Protein AF-A0A7W0FX97-F1 (afdb_monomer)

Foldseek 3Di:
DDDDPVVVVVVVVVVVVVVVVVVVVVVVVVVVVVCPPPVNVVVVVVVVVVVVVVVVVLVVLLVLVVVLCVVPVDPVLCVQLVHDPVRVCVCNVCVPPDDPVSVVSSVSSSVSSVVVVVVVCVVPVCPDPVVVVVVVVVVVVVVVVPPVPPPDPPD

pLDDT: mean 75.93, std 11.59, range [45.91, 92.31]

Secondary structure (DSSP, 8-state):
-----HHHHHHHHHHHHHHHHHHHHHHHHHHHHHHTSHHHHHHHHHHHHHHHHHHHHHHHHHHHHHHHHHH--SHHHHHHHT--HHHHHHHHH-TTS--HHHHHHHHHHHHHHHHHHHHHHHH-GGGSHHHHHHHHHHHHHHHTT-TTSTTS---

Mean predicted aligned error: 16.78 Å

Sequence (155 aa):
MGKTNFTKVEDLLKNNLTKIEMTRLGKLADIAQKVGKPEMRKLIEQASIAGAKAELDRTLLMRAIIRAVKEFKTPEF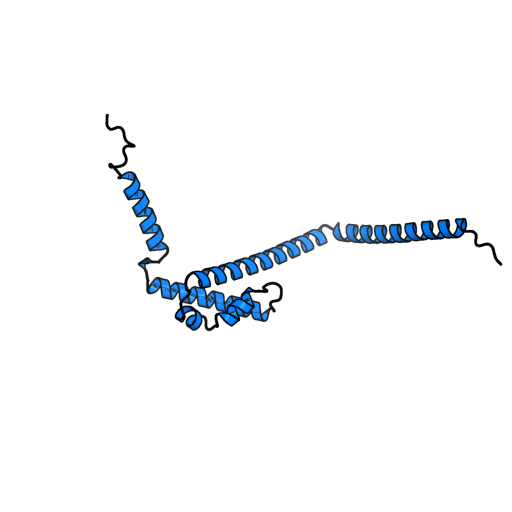YQAIGISLEELEVLLKAPKELSQESWQRLQIIREKIKAYRQSYQEAHPETSEIALIEKQRHKHINKRFNVNEKWLPLG

Solvent-accessible surface area (backbone atoms only — not comparable to full-atom values): 8954 Å² total; per-residue (Å²): 133,84,82,77,62,60,69,62,54,51,53,51,50,52,55,48,52,53,50,54,50,50,54,50,52,49,53,51,49,54,50,50,58,60,56,64,38,72,69,53,41,52,53,53,50,52,50,48,51,52,51,51,48,54,51,48,52,51,52,51,52,52,51,51,51,56,50,49,54,70,71,49,79,47,74,66,50,37,60,71,53,69,50,54,71,68,58,50,49,60,60,66,72,48,70,89,76,57,51,75,66,56,51,52,50,51,52,53,42,50,53,39,49,51,53,51,50,50,56,49,32,70,75,36,52,80,74,24,70,64,44,50,49,50,52,50,54,50,50,58,57,53,62,79,64,49,85,82,54,88,79,68,83,90,121

Nearest PDB structures (foldseek):
  8glv-assembly1_Eb  TM=2.283E-01  e=7.215E+00  Chlamydomonas reinhardtii

Radius of gyration: 32.29 Å; Cα contacts (8 Å, |Δi|>4): 35; chains: 1; bounding box: 86×61×69 Å

Structure (mmCIF, N/CA/C/O backbone):
data_AF-A0A7W0FX97-F1
#
_entry.id   AF-A0A7W0FX97-F1
#
loop_
_atom_site.group_PDB
_atom_site.id
_atom_site.type_symbol
_atom_site.label_atom_id
_atom_site.label_alt_id
_atom_site.label_comp_id
_atom_site.label_asym_id
_atom_site.label_entity_id
_atom_site.label_seq_id
_atom_site.pdbx_PDB_ins_code
_atom_site.Cartn_x
_atom_site.Cartn_y
_atom_site.Cartn_z
_atom_site.occupancy
_atom_site.B_iso_or_equiv
_atom_site.auth_seq_id
_atom_site.auth_comp_id
_atom_site.auth_asym_id
_atom_site.auth_atom_id
_atom_site.pdbx_PDB_model_num
ATOM 1 N N . MET A 1 1 ? -62.004 5.179 39.405 1.00 45.91 1 MET A N 1
ATOM 2 C CA . MET A 1 1 ? -60.986 5.683 38.456 1.00 45.91 1 MET A CA 1
ATOM 3 C C . MET A 1 1 ? -59.953 6.483 39.234 1.00 45.91 1 MET A C 1
ATOM 5 O O . MET A 1 1 ? -60.292 7.532 39.769 1.00 45.91 1 MET A O 1
ATOM 9 N N . GLY A 1 2 ? -58.745 5.943 39.413 1.00 58.75 2 GLY A N 1
ATOM 10 C CA . GLY A 1 2 ? -57.692 6.601 40.190 1.00 58.75 2 GLY A CA 1
ATOM 11 C C . GLY A 1 2 ? -57.124 7.787 39.418 1.00 58.75 2 GLY A C 1
ATOM 12 O O . GLY A 1 2 ? -56.623 7.608 38.313 1.00 58.75 2 GLY A O 1
ATOM 13 N N . LYS A 1 3 ? -57.224 8.996 39.977 1.00 65.75 3 LYS A N 1
ATOM 14 C CA . LYS A 1 3 ? -56.613 10.197 39.399 1.00 65.75 3 LYS A CA 1
ATOM 15 C C . LYS A 1 3 ? -55.093 10.040 39.475 1.00 65.75 3 LYS A C 1
ATOM 17 O O . LYS A 1 3 ? -54.519 10.078 40.562 1.00 65.75 3 LYS A O 1
ATOM 22 N N . THR A 1 4 ? -54.441 9.808 38.343 1.00 69.94 4 THR A N 1
ATOM 23 C CA . THR A 1 4 ? -52.979 9.802 38.250 1.00 69.94 4 THR A CA 1
ATOM 24 C C . THR A 1 4 ? -52.452 11.205 38.534 1.00 69.94 4 THR A C 1
ATOM 26 O O . THR A 1 4 ? -52.816 12.163 37.858 1.00 69.94 4 THR A O 1
ATOM 29 N N . ASN A 1 5 ? -51.600 11.333 39.551 1.00 75.94 5 ASN A N 1
ATOM 30 C CA . ASN A 1 5 ? -50.928 12.590 39.876 1.00 75.94 5 ASN A CA 1
ATOM 31 C C . ASN A 1 5 ? -49.774 12.817 38.893 1.00 75.94 5 ASN A C 1
ATOM 33 O O . ASN A 1 5 ? -48.666 12.329 39.116 1.00 75.94 5 ASN A O 1
ATOM 37 N N . PHE A 1 6 ? -50.044 13.547 37.811 1.00 79.50 6 PHE A N 1
ATOM 38 C CA . PHE A 1 6 ? -49.086 13.843 36.739 1.00 79.50 6 PHE A CA 1
ATOM 39 C C . PHE A 1 6 ? -47.795 14.500 37.244 1.00 79.50 6 PHE A C 1
ATOM 41 O O . PHE A 1 6 ? -46.717 14.150 36.781 1.00 79.50 6 PHE A O 1
ATOM 48 N N . THR A 1 7 ? -47.871 15.321 38.291 1.00 81.81 7 THR A N 1
ATOM 49 C CA . THR A 1 7 ? -46.703 15.948 38.930 1.00 81.81 7 THR A CA 1
ATOM 50 C C . THR A 1 7 ? -45.708 14.919 39.473 1.00 81.81 7 THR A C 1
ATOM 52 O O . THR A 1 7 ? -44.507 15.045 39.271 1.00 81.81 7 THR A O 1
ATOM 55 N N . LYS A 1 8 ? -46.195 13.828 40.085 1.00 81.94 8 LYS A N 1
ATOM 56 C CA . LYS A 1 8 ? -45.319 12.751 40.582 1.00 81.94 8 LYS A CA 1
ATOM 57 C C . LYS A 1 8 ? -44.657 11.979 39.441 1.00 81.94 8 LYS A C 1
ATOM 59 O O . LYS A 1 8 ? -43.542 11.490 39.599 1.00 81.94 8 LYS A O 1
ATOM 64 N N . VAL A 1 9 ? -45.349 11.847 38.310 1.00 84.00 9 VAL A N 1
ATOM 65 C CA . VAL A 1 9 ? -44.814 11.181 37.115 1.00 84.00 9 VAL A CA 1
ATOM 66 C C . VAL A 1 9 ? -43.727 12.043 36.473 1.00 84.00 9 VAL A C 1
ATOM 68 O O . VAL A 1 9 ? -42.671 11.524 36.120 1.00 84.00 9 VAL A O 1
ATOM 71 N N . GLU A 1 10 ? -43.935 13.357 36.392 1.00 85.12 10 GLU A N 1
ATOM 72 C CA . GLU A 1 10 ? -42.935 14.305 35.893 1.00 85.12 10 GLU A CA 1
ATOM 73 C C . GLU A 1 10 ? -41.680 14.345 36.770 1.00 85.12 10 GLU A C 1
ATOM 75 O O . GLU A 1 10 ? -40.564 14.299 36.247 1.00 85.12 10 GLU A O 1
ATOM 80 N N . ASP A 1 11 ? -41.841 14.353 38.095 1.00 87.12 11 ASP A N 1
ATOM 81 C CA . ASP A 1 11 ? -40.710 14.321 39.026 1.00 87.12 11 ASP A CA 1
ATOM 82 C C . ASP A 1 11 ? -39.923 13.007 38.920 1.00 87.12 11 ASP A C 1
ATOM 84 O O . ASP A 1 11 ? -38.690 13.009 38.929 1.00 87.12 11 ASP A O 1
ATOM 88 N N . LEU A 1 12 ? -40.608 11.871 38.752 1.00 87.25 12 LEU A N 1
ATOM 89 C CA . LEU A 1 12 ? -39.958 10.577 38.516 1.00 87.25 12 LEU A CA 1
ATOM 90 C C . LEU A 1 12 ? -39.186 10.544 37.192 1.00 87.25 12 LEU A C 1
ATOM 92 O O . LEU A 1 12 ? -38.080 10.002 37.145 1.00 87.25 12 LEU A O 1
ATOM 96 N N . LEU A 1 13 ? -39.734 11.135 36.127 1.00 86.19 13 LEU A N 1
ATOM 97 C CA . LEU A 1 13 ? -39.068 11.218 34.826 1.00 86.19 13 LEU A CA 1
ATOM 98 C C . LEU A 1 13 ? -37.822 12.105 34.885 1.00 86.19 13 LEU A C 1
ATOM 100 O O . LEU A 1 13 ? -36.757 11.681 34.436 1.00 86.19 13 LEU A O 1
ATOM 104 N N . LYS A 1 14 ? -37.921 13.291 35.499 1.00 89.94 14 LYS A N 1
ATOM 105 C CA . LYS A 1 14 ? -36.773 14.188 35.701 1.00 89.94 14 LYS A CA 1
ATOM 106 C C . LYS A 1 14 ? -35.672 13.511 36.511 1.00 89.94 14 LYS A C 1
ATOM 108 O O . LYS A 1 14 ? -34.517 13.529 36.101 1.00 89.94 14 LYS A O 1
ATOM 113 N N . ASN A 1 15 ? -36.034 12.846 37.607 1.00 89.19 15 ASN A N 1
ATOM 114 C CA . ASN A 1 15 ? -35.078 12.141 38.460 1.00 89.19 15 ASN A CA 1
ATOM 115 C C . ASN A 1 15 ? -34.414 10.946 37.763 1.00 89.19 15 ASN A C 1
ATOM 117 O O . ASN A 1 15 ? -33.261 10.626 38.046 1.00 89.19 15 ASN A O 1
ATOM 121 N N . ASN A 1 16 ? -35.114 10.264 36.856 1.00 90.94 16 ASN A N 1
ATOM 122 C CA . ASN A 1 16 ? -34.506 9.194 36.070 1.00 90.94 16 ASN A CA 1
ATOM 123 C C . ASN A 1 16 ? -33.570 9.737 34.991 1.00 90.94 16 ASN A C 1
ATOM 125 O O . ASN A 1 16 ? -32.480 9.194 34.816 1.00 90.94 16 ASN A O 1
ATOM 129 N N . LEU A 1 17 ? -33.948 10.820 34.311 1.00 90.75 17 LEU A N 1
ATOM 130 C CA . LEU A 1 17 ? -33.086 11.471 33.324 1.00 90.75 17 LEU A CA 1
ATOM 131 C C . LEU A 1 17 ? -31.784 11.965 33.961 1.00 90.75 17 LEU A C 1
ATOM 133 O O . LEU A 1 17 ? -30.708 11.652 33.454 1.00 90.75 17 LEU A O 1
ATOM 137 N N . THR A 1 18 ? -31.861 12.626 35.117 1.00 90.25 18 THR A N 1
ATOM 138 C CA . THR A 1 18 ? -30.665 13.091 35.836 1.00 90.25 18 THR A CA 1
ATOM 139 C C . THR A 1 18 ? -29.789 11.933 36.311 1.00 90.25 18 THR A C 1
ATOM 141 O O . THR A 1 18 ? -28.566 12.013 36.207 1.00 90.25 18 THR A O 1
ATOM 144 N N . LYS A 1 19 ? -30.372 10.811 36.757 1.00 92.19 19 LYS A N 1
ATOM 145 C CA . LYS A 1 19 ? -29.607 9.595 37.094 1.00 92.19 19 LYS A CA 1
ATOM 146 C C . LYS A 1 19 ? -28.907 8.983 35.879 1.00 92.19 19 LYS A C 1
ATOM 148 O O . LYS A 1 19 ? -27.748 8.574 35.980 1.00 92.19 19 LYS A O 1
ATOM 153 N N . ILE A 1 20 ? -29.577 8.913 34.731 1.00 91.75 20 ILE A N 1
ATOM 154 C CA . ILE A 1 20 ? -28.972 8.418 33.484 1.00 91.75 20 ILE A CA 1
ATOM 155 C C . ILE A 1 20 ? -27.808 9.325 33.072 1.00 91.75 20 ILE A C 1
ATOM 157 O O . ILE A 1 20 ? -26.737 8.847 32.698 1.00 91.75 20 ILE A O 1
ATOM 161 N N . GLU A 1 21 ? -27.984 10.634 33.196 1.00 91.06 21 GLU A N 1
ATOM 162 C CA . GLU A 1 21 ? -26.955 11.601 32.841 1.00 91.06 21 GLU A CA 1
ATOM 163 C C . GLU A 1 21 ? -25.757 11.544 33.797 1.00 91.06 21 GLU A C 1
ATOM 165 O O . GLU A 1 21 ? -24.618 11.440 33.343 1.00 91.06 21 GLU A O 1
ATOM 170 N N . MET A 1 22 ? -25.990 11.467 35.111 1.00 90.19 22 MET A N 1
ATOM 171 C CA . MET A 1 22 ? -24.926 11.286 36.106 1.00 90.19 22 MET A CA 1
ATOM 172 C C . MET A 1 22 ? -24.157 9.977 35.911 1.00 90.19 22 MET A C 1
ATOM 174 O O . MET A 1 22 ? -22.931 9.969 35.986 1.00 90.19 22 MET A O 1
ATOM 178 N N . THR A 1 23 ? -24.843 8.869 35.620 1.00 91.62 23 THR A N 1
ATOM 179 C CA . THR A 1 23 ? -24.167 7.583 35.366 1.00 91.62 23 THR A CA 1
ATOM 180 C C . THR A 1 23 ? -23.353 7.609 34.075 1.00 91.62 23 THR A C 1
ATOM 182 O O . THR A 1 23 ? -22.257 7.046 34.027 1.00 91.62 23 THR A O 1
ATOM 185 N N . ARG A 1 24 ? -23.835 8.296 33.032 1.00 92.31 24 ARG A N 1
ATOM 186 C CA . ARG A 1 24 ? -23.071 8.529 31.801 1.00 92.31 24 ARG A CA 1
ATOM 187 C C . ARG A 1 24 ? -21.832 9.386 32.066 1.00 92.31 24 ARG A C 1
ATOM 189 O O . ARG A 1 24 ? -20.748 9.020 31.615 1.00 92.31 24 ARG A O 1
ATOM 196 N N . LEU A 1 25 ? -21.979 10.492 32.793 1.00 90.69 25 LEU A N 1
ATOM 197 C CA . LEU A 1 25 ? -20.873 11.386 33.139 1.00 90.69 25 LEU A CA 1
ATOM 198 C C . LEU A 1 25 ? -19.834 10.686 34.025 1.00 90.69 25 LEU A C 1
ATOM 200 O O . LEU A 1 25 ? -18.643 10.816 33.761 1.00 90.69 25 LEU A O 1
ATOM 204 N N . GLY A 1 26 ? -20.265 9.869 34.991 1.00 90.19 26 GLY A N 1
ATOM 205 C CA . GLY A 1 26 ? -19.374 9.047 35.816 1.00 90.19 26 GLY A CA 1
ATOM 206 C C . GLY A 1 26 ? -18.546 8.066 34.984 1.00 90.19 26 GLY A C 1
ATOM 207 O O . GLY A 1 26 ? -17.325 8.033 35.102 1.00 90.19 26 GLY A O 1
ATOM 208 N N 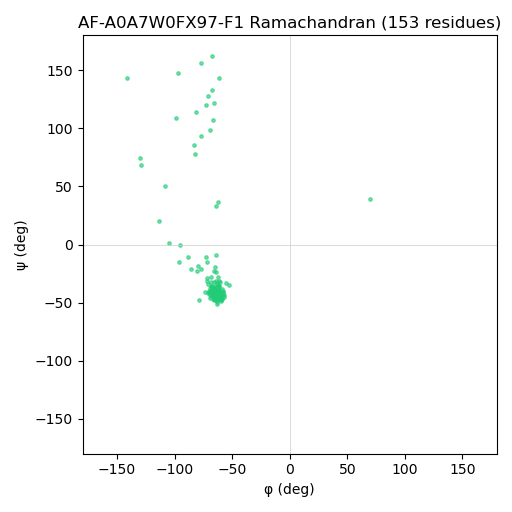. LYS A 1 27 ? -19.178 7.354 34.040 1.00 87.62 27 LYS A N 1
ATOM 209 C CA . LYS A 1 27 ? -18.458 6.463 33.111 1.00 87.62 27 LYS A CA 1
ATOM 210 C C . LYS A 1 27 ? -17.430 7.213 32.261 1.00 87.62 27 LYS A C 1
ATOM 212 O O . LYS A 1 27 ? -16.336 6.701 32.037 1.00 87.62 27 LYS A O 1
ATOM 217 N N . LEU A 1 28 ? -17.765 8.410 31.777 1.00 79.44 28 LEU A N 1
ATOM 218 C CA . LEU A 1 28 ? -16.839 9.234 30.995 1.00 79.44 28 LEU A CA 1
ATOM 219 C C . LEU A 1 28 ? -15.665 9.743 31.844 1.00 79.44 28 LEU A C 1
ATOM 221 O O . LEU A 1 28 ? -14.533 9.743 31.362 1.00 79.44 28 LEU A O 1
ATOM 225 N N . ALA A 1 29 ? -15.909 10.113 33.103 1.00 83.38 29 ALA A N 1
ATOM 226 C CA . ALA A 1 29 ? -14.868 10.508 34.047 1.00 83.38 29 ALA A CA 1
ATOM 227 C C . ALA A 1 29 ? -13.917 9.343 34.371 1.00 83.38 29 ALA A C 1
ATOM 229 O O . ALA A 1 29 ? -12.701 9.520 34.312 1.00 83.38 29 ALA A O 1
ATOM 230 N N . ASP A 1 30 ? -14.446 8.137 34.599 1.00 81.00 30 ASP A N 1
ATOM 231 C CA . ASP A 1 30 ? -13.640 6.930 34.825 1.00 81.00 30 ASP A CA 1
ATOM 232 C C . ASP A 1 30 ? -12.757 6.596 33.614 1.00 81.00 30 ASP A C 1
ATOM 234 O O . ASP A 1 30 ? -11.591 6.215 33.757 1.00 81.00 30 ASP A O 1
ATOM 238 N N . ILE A 1 31 ? -13.294 6.749 32.399 1.00 79.12 31 ILE A N 1
ATOM 239 C CA . ILE A 1 31 ? -12.530 6.577 31.156 1.00 79.12 31 ILE A CA 1
ATOM 240 C C . ILE A 1 31 ? -11.429 7.640 31.068 1.00 79.12 31 ILE A C 1
ATOM 242 O O . ILE A 1 31 ? -10.274 7.300 30.815 1.00 79.12 31 ILE A O 1
ATOM 246 N N . ALA A 1 32 ? -11.746 8.909 31.332 1.00 75.19 32 ALA A N 1
ATOM 247 C CA . ALA A 1 32 ? -10.770 9.996 31.309 1.00 75.19 32 ALA A CA 1
ATOM 248 C C . ALA A 1 32 ? -9.653 9.801 32.350 1.00 75.19 32 ALA A C 1
ATOM 250 O O . ALA A 1 32 ? -8.483 10.036 32.049 1.00 75.19 32 ALA A O 1
ATOM 251 N N . GLN A 1 33 ? -9.980 9.297 33.542 1.00 74.62 33 GLN A N 1
ATOM 252 C CA . GLN A 1 33 ? -9.007 9.011 34.596 1.00 74.62 33 GLN A CA 1
ATOM 253 C C . GLN A 1 33 ? -8.093 7.832 34.229 1.00 74.62 33 GLN A C 1
ATOM 255 O O . GLN A 1 33 ? -6.888 7.874 34.485 1.00 74.62 33 GLN A O 1
ATOM 260 N N . LYS A 1 34 ? -8.632 6.802 33.562 1.00 68.75 34 LYS A N 1
ATOM 261 C CA . LYS A 1 34 ? -7.838 5.687 33.015 1.00 68.75 34 LYS A CA 1
ATOM 262 C C . LYS A 1 34 ? -6.902 6.142 31.890 1.00 68.75 34 LYS A C 1
ATOM 264 O O . LYS A 1 34 ? -5.762 5.687 31.834 1.00 68.75 34 LYS A O 1
ATOM 269 N N . VAL A 1 35 ? -7.351 7.068 31.042 1.00 62.75 35 VAL A N 1
ATOM 270 C CA . VAL A 1 35 ? -6.561 7.667 29.947 1.00 62.75 35 VAL A CA 1
ATOM 271 C C . VAL A 1 35 ? -5.558 8.718 30.456 1.00 62.75 35 VAL A C 1
ATOM 273 O O . VAL A 1 35 ? -4.566 9.001 29.791 1.00 62.75 35 VAL A O 1
ATOM 276 N N . GLY A 1 36 ? -5.761 9.286 31.647 1.00 61.41 36 GLY A N 1
ATOM 277 C CA . GLY A 1 36 ? -4.874 10.281 32.261 1.00 61.41 36 GLY A CA 1
ATOM 278 C C . GLY A 1 36 ? -3.543 9.736 32.794 1.00 61.41 36 GLY A C 1
ATOM 279 O O . GLY A 1 36 ? -2.655 10.527 33.110 1.00 61.41 36 GLY A O 1
ATOM 280 N N . LYS A 1 37 ? -3.364 8.410 32.881 1.00 70.00 37 LYS A N 1
ATOM 281 C CA . LYS A 1 37 ? -2.096 7.811 33.323 1.00 70.00 37 LYS A CA 1
ATOM 282 C C . LYS A 1 37 ? -1.013 8.001 32.244 1.00 70.00 37 LYS A C 1
ATOM 284 O O . LYS A 1 37 ? -1.236 7.616 31.093 1.00 70.00 37 LYS A O 1
ATOM 289 N N . PRO A 1 38 ? 0.170 8.550 32.581 1.00 63.00 38 PRO A N 1
ATOM 290 C CA . PRO A 1 38 ? 1.201 8.899 31.597 1.00 63.00 38 PRO A CA 1
ATOM 291 C C . PRO A 1 38 ? 1.738 7.687 30.817 1.00 63.00 38 PRO A C 1
ATOM 293 O O . PRO A 1 38 ? 2.120 7.823 29.657 1.00 63.00 38 PRO A O 1
ATOM 296 N N . GLU A 1 39 ? 1.715 6.496 31.414 1.00 65.06 39 GLU A N 1
ATOM 297 C CA . GLU A 1 39 ? 2.128 5.240 30.771 1.00 65.06 39 GLU A CA 1
ATOM 298 C C . GLU A 1 39 ? 1.152 4.800 29.670 1.00 65.06 39 GLU A C 1
ATOM 300 O O . GLU A 1 39 ? 1.569 4.460 28.564 1.00 65.06 39 GLU A O 1
ATOM 305 N N . MET A 1 40 ? -0.156 4.896 29.933 1.00 59.88 40 MET A N 1
ATOM 306 C CA . MET A 1 40 ? -1.199 4.592 28.948 1.00 59.88 40 MET A CA 1
ATOM 307 C C . MET A 1 40 ? -1.224 5.624 27.819 1.00 59.88 40 MET A C 1
ATOM 309 O O . MET A 1 40 ? -1.413 5.243 26.669 1.00 59.88 40 MET A O 1
ATOM 313 N N . ARG A 1 41 ? -0.961 6.910 28.102 1.00 61.62 41 ARG A N 1
ATOM 314 C CA . ARG A 1 41 ? -0.826 7.936 27.049 1.00 61.62 41 ARG A CA 1
ATOM 315 C C . ARG A 1 41 ? 0.294 7.612 26.072 1.00 61.62 41 ARG A C 1
ATOM 317 O O . ARG A 1 41 ? 0.042 7.632 24.876 1.00 61.62 41 ARG A O 1
ATOM 324 N N . LYS A 1 42 ? 1.485 7.253 26.562 1.00 63.84 42 LYS A N 1
ATOM 325 C CA . LYS A 1 42 ? 2.616 6.890 25.694 1.00 63.84 42 LYS A CA 1
ATOM 326 C C . LYS A 1 42 ? 2.318 5.655 24.846 1.00 63.84 42 LYS A C 1
ATOM 328 O O . LYS A 1 42 ? 2.657 5.649 23.671 1.00 63.84 42 LYS A O 1
ATOM 333 N N . LEU A 1 43 ? 1.658 4.641 25.407 1.00 63.44 43 LEU A N 1
ATOM 334 C CA . LEU A 1 43 ? 1.257 3.445 24.657 1.00 63.44 43 LEU A CA 1
ATOM 335 C C . LEU A 1 43 ? 0.193 3.755 23.594 1.00 63.44 43 LEU A C 1
ATOM 337 O O . LEU A 1 43 ? 0.310 3.288 22.465 1.00 63.44 43 LEU A O 1
ATOM 341 N N . ILE A 1 44 ? -0.811 4.575 23.921 1.00 62.16 44 ILE A N 1
ATOM 342 C CA . ILE A 1 44 ? -1.853 5.010 22.976 1.00 62.16 44 ILE A CA 1
ATOM 343 C C . ILE A 1 44 ? -1.254 5.885 21.868 1.00 62.16 44 ILE A C 1
ATOM 345 O O . ILE A 1 44 ? -1.609 5.732 20.704 1.00 62.16 44 ILE A O 1
ATOM 349 N N . GLU A 1 45 ? -0.327 6.774 22.209 1.00 65.50 45 GLU A N 1
ATOM 350 C CA . GLU A 1 45 ? 0.353 7.664 21.268 1.00 65.50 45 GLU A CA 1
ATOM 351 C C . GLU A 1 45 ? 1.322 6.889 20.364 1.00 65.50 45 GLU A C 1
ATOM 353 O O . GLU A 1 45 ? 1.333 7.087 19.155 1.00 65.50 45 GLU A O 1
ATOM 358 N N . GLN A 1 46 ? 2.061 5.913 20.897 1.00 65.44 46 GLN A N 1
ATOM 359 C CA . GLN A 1 46 ? 2.889 5.011 20.089 1.00 65.44 46 GLN A CA 1
ATOM 360 C C . GLN A 1 46 ? 2.045 4.124 19.170 1.00 65.44 46 GLN A C 1
ATOM 362 O O . GLN A 1 46 ? 2.397 3.952 18.002 1.00 65.44 46 GLN A O 1
ATOM 367 N N . ALA A 1 47 ? 0.918 3.602 19.658 1.00 65.94 47 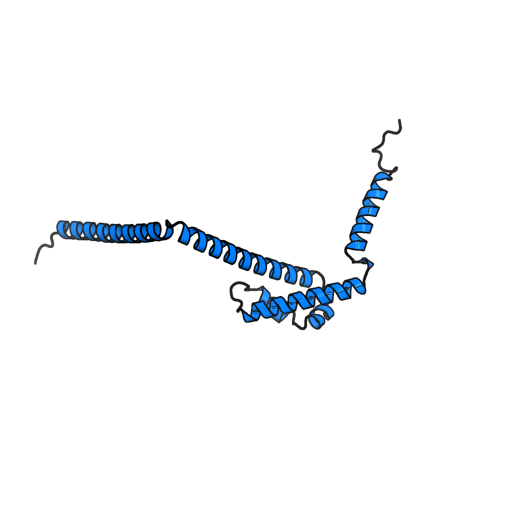ALA A N 1
ATOM 368 C CA . ALA A 1 47 ? -0.017 2.832 18.846 1.00 65.94 47 ALA A CA 1
ATOM 369 C C . ALA A 1 47 ? -0.672 3.699 17.757 1.00 65.94 47 ALA A C 1
ATOM 371 O O . ALA A 1 47 ? -0.830 3.235 16.628 1.00 65.94 47 ALA A O 1
ATOM 372 N N . SER A 1 48 ? -0.994 4.965 18.051 1.00 67.12 48 SER A N 1
ATOM 373 C CA . SER A 1 48 ? -1.554 5.889 17.058 1.00 67.12 48 SER A CA 1
ATOM 374 C C . SER A 1 48 ? -0.520 6.280 16.002 1.00 67.12 48 SER A C 1
ATOM 376 O O . SER A 1 48 ? -0.838 6.272 14.816 1.00 67.12 48 SER A O 1
ATOM 378 N N . ILE A 1 49 ? 0.736 6.524 16.393 1.00 69.62 49 ILE A N 1
ATOM 379 C CA . ILE A 1 49 ? 1.837 6.818 15.466 1.00 69.62 49 ILE A CA 1
ATOM 380 C C . ILE A 1 49 ? 2.141 5.600 14.590 1.00 69.62 49 ILE A C 1
ATOM 382 O O . ILE A 1 49 ? 2.351 5.749 13.387 1.00 69.62 49 ILE A O 1
ATOM 386 N N . ALA A 1 50 ? 2.161 4.393 15.160 1.00 69.12 50 ALA A N 1
ATOM 387 C CA . ALA A 1 50 ? 2.377 3.162 14.404 1.00 69.12 50 ALA A CA 1
ATOM 388 C C . ALA A 1 50 ? 1.230 2.895 13.416 1.00 69.12 50 ALA A C 1
ATOM 390 O O . ALA A 1 50 ? 1.487 2.576 12.254 1.00 69.12 50 ALA A O 1
ATOM 391 N N . GLY A 1 51 ? -0.020 3.098 13.845 1.00 70.75 51 GLY A N 1
ATOM 392 C CA . GLY A 1 51 ? -1.197 3.011 12.978 1.00 70.75 51 GLY A CA 1
ATOM 393 C C . GLY A 1 51 ? -1.157 4.034 11.843 1.00 70.75 51 GLY A C 1
ATOM 394 O O . GLY A 1 51 ? -1.319 3.668 10.680 1.00 70.75 51 GLY A O 1
ATOM 395 N N . ALA A 1 52 ? -0.837 5.291 12.161 1.00 70.06 52 ALA A N 1
ATOM 396 C CA . ALA A 1 52 ? -0.706 6.362 11.180 1.00 70.06 52 ALA A CA 1
ATOM 397 C C . ALA A 1 52 ? 0.418 6.086 10.172 1.00 70.06 52 ALA A C 1
ATOM 399 O O . ALA A 1 52 ? 0.222 6.290 8.978 1.00 70.06 52 ALA A O 1
ATOM 400 N N . LYS A 1 53 ? 1.574 5.573 10.617 1.00 75.44 53 LYS A N 1
ATOM 401 C CA . LYS A 1 53 ? 2.675 5.171 9.724 1.00 75.44 53 LYS A CA 1
ATOM 402 C C . LYS A 1 53 ? 2.260 4.051 8.778 1.00 75.44 53 LYS A C 1
ATOM 404 O O . LYS A 1 53 ? 2.479 4.174 7.580 1.00 75.44 53 LYS A O 1
ATOM 409 N N . ALA A 1 54 ? 1.617 3.005 9.292 1.00 76.19 54 ALA A N 1
ATOM 410 C CA . ALA A 1 54 ? 1.156 1.890 8.470 1.00 76.19 54 ALA A CA 1
ATOM 411 C C . ALA A 1 54 ? 0.122 2.336 7.422 1.00 76.19 54 ALA A C 1
ATOM 413 O O . ALA A 1 54 ? 0.140 1.867 6.284 1.00 76.19 54 ALA A O 1
ATOM 414 N N . GLU A 1 55 ? -0.765 3.264 7.781 1.00 76.50 55 GLU A N 1
ATOM 415 C CA . GLU A 1 55 ? -1.719 3.851 6.842 1.00 76.50 55 GLU A CA 1
ATOM 416 C C . GLU A 1 55 ? -1.007 4.695 5.776 1.00 76.50 55 GLU A C 1
ATOM 418 O O . GLU A 1 55 ? -1.272 4.544 4.581 1.00 76.50 55 GLU A O 1
ATOM 423 N N . LEU A 1 56 ? -0.032 5.508 6.181 1.00 78.19 56 LEU A N 1
ATOM 424 C CA . LEU A 1 56 ? 0.788 6.310 5.276 1.00 78.19 56 LEU A CA 1
ATOM 425 C C . LEU A 1 56 ? 1.562 5.416 4.292 1.00 78.19 56 LEU A C 1
ATOM 427 O O . LEU A 1 56 ? 1.478 5.635 3.083 1.00 78.19 56 LEU A O 1
ATOM 431 N N . ASP A 1 57 ? 2.205 4.351 4.770 1.00 80.94 57 ASP A N 1
ATOM 432 C CA . ASP A 1 57 ? 2.926 3.378 3.941 1.00 80.94 57 ASP A CA 1
ATOM 433 C C . ASP A 1 57 ? 2.008 2.702 2.916 1.00 80.94 57 ASP A C 1
ATOM 435 O O . ASP A 1 57 ? 2.358 2.585 1.736 1.00 80.94 57 ASP A O 1
ATOM 439 N N . ARG A 1 58 ? 0.791 2.326 3.330 1.00 81.56 58 ARG A N 1
ATOM 440 C CA . ARG A 1 58 ? -0.244 1.788 2.434 1.00 81.56 58 ARG A CA 1
ATOM 441 C C . ARG A 1 58 ? -0.628 2.792 1.350 1.00 81.56 58 ARG A C 1
ATOM 443 O O . ARG A 1 58 ? -0.685 2.431 0.172 1.00 81.56 58 ARG A O 1
ATOM 450 N N . THR A 1 59 ? -0.840 4.061 1.708 1.00 82.31 59 THR A N 1
ATOM 451 C CA . THR A 1 59 ? -1.173 5.100 0.718 1.00 82.31 59 THR A CA 1
ATOM 452 C C . THR A 1 59 ? -0.031 5.370 -0.264 1.00 82.31 59 THR A C 1
ATOM 454 O O . THR A 1 59 ? -0.278 5.560 -1.458 1.00 82.31 59 THR A O 1
ATOM 457 N N . LEU A 1 60 ? 1.220 5.358 0.203 1.00 84.44 60 LEU A N 1
ATOM 458 C CA . LEU A 1 60 ? 2.398 5.557 -0.640 1.00 84.44 60 LEU A CA 1
ATOM 459 C C . LEU A 1 60 ? 2.580 4.404 -1.622 1.00 84.44 60 LEU A C 1
ATOM 461 O O . LEU A 1 60 ? 2.845 4.644 -2.802 1.00 84.44 60 LEU A O 1
ATOM 465 N N . LEU A 1 61 ? 2.386 3.169 -1.158 1.00 85.62 61 LEU A N 1
ATOM 466 C CA . LEU A 1 61 ? 2.452 1.978 -1.997 1.00 85.62 61 LEU A CA 1
ATOM 467 C C . LEU A 1 61 ? 1.419 2.049 -3.128 1.00 85.62 61 LEU A C 1
ATOM 469 O O . LEU A 1 61 ? 1.771 1.896 -4.297 1.00 85.62 61 LEU A O 1
ATOM 473 N N . MET A 1 62 ? 0.173 2.382 -2.794 1.00 84.50 62 MET A N 1
ATOM 474 C CA . MET A 1 62 ? -0.906 2.552 -3.772 1.00 84.50 62 MET A CA 1
ATOM 475 C C . MET A 1 62 ? -0.580 3.631 -4.808 1.00 84.50 62 MET A C 1
ATOM 477 O O . MET A 1 62 ? -0.715 3.410 -6.012 1.00 84.50 62 MET A O 1
ATOM 481 N N . ARG A 1 63 ? -0.091 4.797 -4.366 1.00 85.19 63 ARG A N 1
ATOM 482 C CA . ARG A 1 63 ? 0.310 5.884 -5.274 1.00 85.19 63 ARG A CA 1
ATOM 483 C C . ARG A 1 63 ? 1.439 5.471 -6.214 1.00 85.19 63 ARG A C 1
ATOM 485 O O . ARG A 1 63 ? 1.414 5.862 -7.380 1.00 85.19 63 ARG A O 1
ATOM 492 N N . ALA A 1 64 ? 2.416 4.713 -5.721 1.00 84.25 64 ALA A N 1
ATOM 493 C CA . ALA A 1 64 ? 3.531 4.237 -6.533 1.00 84.25 64 ALA A CA 1
ATOM 494 C C . ALA A 1 64 ? 3.050 3.299 -7.649 1.00 84.25 64 ALA A C 1
ATOM 496 O O . ALA A 1 64 ? 3.439 3.481 -8.801 1.00 84.25 64 ALA A O 1
ATOM 497 N N . ILE A 1 65 ? 2.150 2.365 -7.326 1.00 85.12 65 ILE A N 1
ATOM 498 C CA . ILE A 1 65 ? 1.559 1.443 -8.306 1.00 85.12 65 ILE A CA 1
ATOM 499 C C . ILE A 1 65 ? 0.740 2.216 -9.343 1.00 85.12 65 ILE A C 1
ATOM 501 O O . ILE A 1 65 ? 0.977 2.067 -10.538 1.00 85.12 65 ILE A O 1
ATOM 505 N N . ILE A 1 66 ? -0.151 3.115 -8.910 1.00 85.94 66 ILE A N 1
ATOM 506 C CA . ILE A 1 66 ? -0.962 3.940 -9.823 1.00 85.94 66 ILE A CA 1
ATOM 507 C C . ILE A 1 66 ? -0.075 4.764 -10.764 1.00 85.94 66 ILE A C 1
ATOM 509 O O . ILE A 1 66 ? -0.394 4.924 -11.942 1.00 85.94 66 ILE A O 1
ATOM 513 N N . ARG A 1 67 ? 1.039 5.309 -10.262 1.00 85.75 67 ARG A N 1
ATOM 514 C CA . ARG A 1 67 ? 1.985 6.067 -11.086 1.00 85.75 67 ARG A CA 1
ATOM 515 C C . ARG A 1 67 ? 2.637 5.178 -12.144 1.00 85.75 67 ARG A C 1
ATOM 517 O O . ARG A 1 67 ? 2.646 5.574 -13.303 1.00 85.75 67 ARG A O 1
ATOM 524 N N . ALA A 1 68 ? 3.121 3.998 -11.764 1.00 83.25 68 ALA A N 1
ATOM 525 C CA . ALA A 1 68 ? 3.751 3.063 -12.694 1.00 83.25 68 ALA A CA 1
ATOM 526 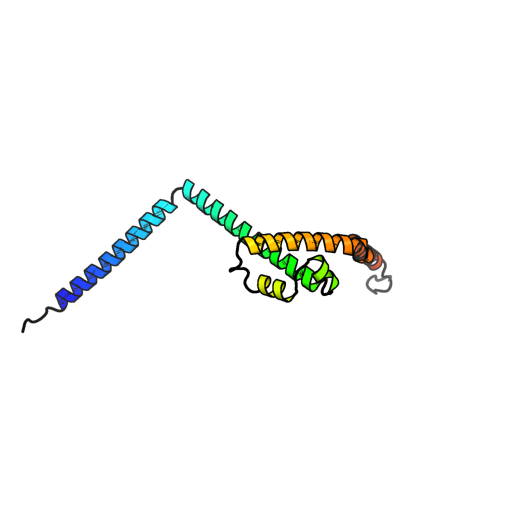C C . ALA A 1 68 ? 2.779 2.599 -13.790 1.00 83.25 68 ALA A C 1
ATOM 528 O O . ALA A 1 68 ? 3.125 2.615 -14.965 1.00 83.25 68 ALA A O 1
ATOM 529 N N . VAL A 1 69 ? 1.531 2.298 -13.421 1.00 84.75 69 VAL A N 1
ATOM 530 C CA . VAL A 1 69 ? 0.458 1.948 -14.368 1.00 84.75 69 VAL A CA 1
ATOM 531 C C . VAL A 1 69 ? 0.200 3.069 -15.375 1.00 84.75 69 VAL A C 1
ATOM 533 O O . VAL A 1 69 ? -0.058 2.808 -16.545 1.00 84.75 69 VAL A O 1
ATOM 536 N N . LYS A 1 70 ? 0.264 4.336 -14.945 1.00 83.88 70 LYS A N 1
ATOM 537 C CA . LYS A 1 70 ? 0.092 5.485 -15.848 1.00 83.88 70 LYS A CA 1
ATOM 538 C C . LYS A 1 70 ? 1.275 5.691 -16.790 1.00 83.88 70 LYS A C 1
ATOM 540 O O . LYS A 1 70 ? 1.059 6.201 -17.884 1.00 83.88 70 LYS A O 1
ATOM 545 N N . GLU A 1 71 ? 2.478 5.351 -16.347 1.00 82.00 71 GLU A N 1
ATOM 546 C CA . GLU A 1 71 ? 3.732 5.540 -17.080 1.00 82.00 71 GLU A CA 1
ATOM 547 C C . GLU A 1 71 ? 3.933 4.457 -18.145 1.00 82.00 71 GLU A C 1
ATOM 549 O O . GLU A 1 71 ? 4.172 4.771 -19.306 1.00 82.00 71 GLU A O 1
ATOM 554 N N . PHE A 1 72 ? 3.745 3.191 -17.775 1.00 79.31 72 PHE A N 1
ATOM 555 C CA . PHE A 1 72 ? 4.037 2.031 -18.613 1.00 79.31 72 PHE A CA 1
ATOM 556 C C . PHE A 1 72 ? 2.758 1.354 -19.106 1.00 79.31 72 PHE A C 1
ATOM 558 O O . PHE A 1 72 ? 2.607 0.152 -18.944 1.00 79.31 72 PHE A O 1
ATOM 565 N N . LYS A 1 73 ? 1.803 2.093 -19.687 1.00 78.31 73 LYS A N 1
ATOM 566 C CA . LYS A 1 73 ? 0.517 1.554 -20.202 1.00 78.31 73 LYS A CA 1
ATOM 567 C C . LYS A 1 73 ? 0.664 0.557 -21.380 1.00 78.31 73 LYS A C 1
ATOM 569 O O . LYS A 1 73 ? -0.170 0.535 -22.280 1.00 78.31 73 LYS A O 1
ATOM 574 N N . THR A 1 74 ? 1.724 -0.237 -21.418 1.00 80.88 74 THR A N 1
ATOM 575 C CA . THR A 1 74 ? 2.041 -1.229 -22.436 1.00 80.88 74 THR A CA 1
ATOM 576 C C . THR A 1 74 ? 1.593 -2.624 -21.982 1.00 80.88 74 THR A C 1
ATOM 578 O O . THR A 1 74 ? 1.627 -2.937 -20.792 1.00 80.88 74 THR A O 1
ATOM 581 N N . PRO A 1 75 ? 1.174 -3.503 -22.906 1.00 80.00 75 PRO A N 1
ATOM 582 C CA . PRO A 1 75 ? 0.807 -4.882 -22.570 1.00 80.00 75 PRO A CA 1
ATOM 583 C C . PRO A 1 75 ? 1.980 -5.677 -21.968 1.00 80.00 75 PRO A C 1
ATOM 585 O O . PRO A 1 75 ? 1.776 -6.506 -21.084 1.00 80.00 75 PRO A O 1
ATOM 588 N N . GLU A 1 76 ? 3.212 -5.370 -22.379 1.00 82.38 76 GLU A N 1
ATOM 589 C CA . GLU A 1 76 ? 4.448 -5.975 -21.862 1.00 82.38 76 GLU A CA 1
ATOM 590 C C . GLU A 1 76 ? 4.650 -5.724 -20.360 1.00 82.38 76 GLU A C 1
ATOM 592 O O . GLU A 1 76 ? 5.105 -6.608 -19.635 1.00 82.38 76 GLU A O 1
ATOM 597 N N . PHE A 1 77 ? 4.260 -4.546 -19.864 1.00 85.25 77 PHE A N 1
ATOM 598 C CA . PHE A 1 77 ? 4.331 -4.202 -18.443 1.00 85.25 77 PHE A CA 1
ATOM 599 C C . PHE A 1 77 ? 3.418 -5.095 -17.592 1.00 85.25 77 PHE A C 1
ATOM 601 O O . PHE A 1 77 ? 3.840 -5.626 -16.563 1.00 85.25 77 PHE A O 1
ATOM 608 N N . TYR A 1 78 ? 2.178 -5.316 -18.040 1.00 83.19 78 TYR A N 1
ATOM 609 C CA . TYR A 1 78 ? 1.226 -6.179 -17.332 1.00 83.19 78 TYR A CA 1
ATOM 610 C C . TYR A 1 78 ? 1.662 -7.649 -17.353 1.00 83.19 78 TYR A C 1
ATOM 612 O O . TYR A 1 78 ? 1.528 -8.344 -16.344 1.00 83.19 78 TYR A O 1
ATOM 620 N N . GLN A 1 79 ? 2.269 -8.103 -18.455 1.00 84.12 79 GLN A N 1
ATOM 621 C CA . GLN A 1 79 ? 2.877 -9.434 -18.537 1.00 84.12 79 GLN A CA 1
ATOM 622 C C . GLN A 1 79 ? 4.061 -9.584 -17.572 1.00 84.12 79 GLN A C 1
ATOM 624 O O . GLN A 1 79 ? 4.128 -10.572 -16.843 1.00 84.12 79 GLN A O 1
ATOM 629 N N . ALA A 1 80 ? 4.951 -8.590 -17.499 1.00 82.00 80 ALA A N 1
ATOM 630 C CA . ALA A 1 80 ? 6.116 -8.620 -16.613 1.00 82.00 80 ALA A CA 1
ATOM 631 C C . ALA A 1 80 ? 5.735 -8.630 -15.121 1.00 82.00 80 ALA A C 1
ATOM 633 O O . ALA A 1 80 ? 6.375 -9.287 -14.297 1.00 82.00 80 ALA A O 1
ATOM 634 N N . ILE A 1 81 ? 4.663 -7.928 -14.756 1.00 84.81 81 ILE A N 1
ATOM 635 C CA . ILE A 1 81 ? 4.156 -7.905 -13.377 1.00 84.81 81 ILE A CA 1
ATOM 636 C C . ILE A 1 81 ? 3.318 -9.156 -13.072 1.00 84.81 81 ILE A C 1
ATOM 638 O O . ILE A 1 81 ? 3.225 -9.579 -11.912 1.00 84.81 81 ILE A O 1
ATOM 642 N N . GLY A 1 82 ? 2.783 -9.809 -14.104 1.00 84.25 82 GLY A N 1
ATOM 643 C CA . GLY A 1 82 ? 1.982 -11.023 -13.995 1.00 84.25 82 GLY A CA 1
ATOM 644 C C . GLY A 1 82 ? 0.620 -10.758 -13.364 1.00 84.25 82 GLY A C 1
ATOM 645 O O . GLY A 1 82 ? 0.190 -11.540 -12.520 1.00 84.25 82 GLY A O 1
ATOM 646 N N . ILE A 1 83 ? -0.010 -9.631 -13.710 1.00 85.25 83 ILE A N 1
ATOM 647 C CA . ILE A 1 83 ? -1.361 -9.291 -13.258 1.00 85.25 83 ILE A CA 1
ATOM 648 C C . ILE A 1 83 ? -2.145 -8.631 -14.389 1.00 85.25 83 ILE A C 1
ATOM 650 O O . ILE A 1 83 ? -1.578 -7.866 -15.174 1.00 85.25 83 ILE A O 1
ATOM 654 N N . SER A 1 84 ? -3.443 -8.920 -14.475 1.00 84.25 84 SER A N 1
ATOM 655 C CA . SER A 1 84 ? -4.299 -8.273 -15.470 1.00 84.25 84 SER A CA 1
ATOM 656 C C . SER A 1 84 ? -4.667 -6.847 -15.043 1.00 84.25 84 SER A C 1
ATOM 658 O O . SER A 1 84 ? -4.658 -6.504 -13.857 1.00 84.25 84 SER A O 1
ATOM 660 N N . LEU A 1 85 ? -5.007 -5.996 -16.016 1.00 81.38 85 LEU A N 1
ATOM 661 C CA . LEU A 1 85 ? -5.500 -4.643 -15.743 1.00 81.38 85 LEU A CA 1
ATOM 662 C C . LEU A 1 85 ? -6.749 -4.684 -14.849 1.00 81.38 85 LEU A C 1
ATOM 664 O O . LEU A 1 85 ? -6.845 -3.919 -13.895 1.00 81.38 85 LEU A O 1
ATOM 668 N N . GLU A 1 86 ? -7.672 -5.601 -15.134 1.00 82.38 86 GLU A N 1
ATOM 669 C CA . GLU A 1 86 ? -8.937 -5.751 -14.411 1.00 82.38 86 GLU A CA 1
ATOM 670 C C . GLU A 1 86 ? -8.710 -6.138 -12.945 1.00 82.38 86 GLU A C 1
ATOM 672 O O . GLU A 1 86 ? -9.275 -5.519 -12.042 1.00 82.38 86 GLU A O 1
ATOM 677 N N . GLU A 1 87 ? -7.824 -7.103 -12.687 1.00 81.44 87 GLU A N 1
ATOM 678 C CA . GLU A 1 87 ? -7.440 -7.499 -11.328 1.00 81.44 87 GLU A CA 1
ATOM 679 C C . GLU A 1 87 ? -6.791 -6.342 -10.569 1.00 81.44 87 GLU A C 1
ATOM 681 O O . GLU A 1 87 ? -7.085 -6.111 -9.392 1.00 81.44 87 GLU A O 1
ATOM 686 N N . LEU A 1 88 ? -5.930 -5.580 -11.244 1.00 83.12 88 LEU A N 1
ATOM 687 C CA . LEU A 1 88 ? -5.279 -4.428 -10.643 1.00 83.12 88 LEU A CA 1
ATOM 688 C C . LEU A 1 88 ? -6.284 -3.318 -10.323 1.00 83.12 88 LEU A C 1
ATOM 690 O O . LEU A 1 88 ? -6.226 -2.733 -9.245 1.00 83.12 88 LEU A O 1
ATOM 694 N N . GLU A 1 89 ? -7.239 -3.047 -11.209 1.00 82.94 89 GLU A N 1
ATOM 695 C CA . GLU A 1 89 ? -8.304 -2.077 -10.961 1.00 82.94 89 GLU A CA 1
ATOM 696 C C . GLU A 1 89 ? -9.191 -2.477 -9.781 1.00 82.94 89 GLU A C 1
ATOM 698 O O . GLU A 1 89 ? -9.547 -1.622 -8.969 1.00 82.94 89 GLU A O 1
ATOM 703 N N . VAL A 1 90 ? -9.519 -3.764 -9.642 1.00 83.75 90 VAL A N 1
ATOM 704 C CA . VAL A 1 90 ? -10.277 -4.277 -8.491 1.00 83.75 90 VAL A CA 1
ATOM 705 C C . VAL A 1 90 ? -9.498 -4.064 -7.193 1.00 83.75 90 VAL A C 1
ATOM 707 O O . VAL A 1 90 ? -10.055 -3.541 -6.226 1.00 83.75 90 VAL A O 1
ATOM 710 N N . LEU A 1 91 ? -8.197 -4.373 -7.184 1.00 80.25 91 LEU A N 1
ATOM 711 C CA . LEU A 1 91 ? -7.331 -4.146 -6.022 1.00 80.25 91 LEU A CA 1
ATOM 712 C C . LEU A 1 91 ? -7.185 -2.655 -5.678 1.00 80.25 91 LEU A C 1
ATOM 714 O O . LEU A 1 91 ? -7.035 -2.301 -4.509 1.00 80.25 91 LEU A O 1
ATOM 718 N N . LEU A 1 92 ? -7.240 -1.771 -6.677 1.00 79.75 92 LEU A N 1
ATOM 719 C CA . LEU A 1 92 ? -7.072 -0.330 -6.491 1.00 79.75 92 LEU A CA 1
ATOM 720 C C . LEU A 1 92 ? -8.372 0.411 -6.118 1.00 79.75 92 LEU A C 1
ATOM 722 O O . LEU A 1 92 ? -8.287 1.507 -5.559 1.00 79.75 92 LEU A O 1
ATOM 726 N N . LYS A 1 93 ? -9.556 -0.156 -6.397 1.00 80.88 93 LYS A N 1
ATOM 727 C CA . LYS A 1 93 ? -10.868 0.487 -6.166 1.00 80.88 93 LYS A CA 1
ATOM 728 C C . LYS A 1 93 ? -11.235 0.632 -4.685 1.00 80.88 93 LYS A C 1
ATOM 730 O O . LYS A 1 93 ? -11.741 1.683 -4.300 1.00 80.88 93 LYS A O 1
ATOM 735 N N . ALA A 1 94 ? -10.968 -0.379 -3.855 1.00 76.00 94 ALA A N 1
ATOM 736 C CA . ALA A 1 94 ? -11.390 -0.401 -2.447 1.00 76.00 94 ALA A CA 1
ATOM 737 C C . ALA A 1 94 ? -10.232 -0.729 -1.478 1.00 76.00 94 ALA A C 1
ATOM 739 O O . ALA A 1 94 ? -10.233 -1.767 -0.817 1.00 76.00 94 ALA A O 1
ATOM 740 N N . PRO A 1 95 ? -9.238 0.167 -1.315 1.00 71.50 95 PRO A N 1
ATOM 741 C CA . PRO A 1 95 ? -8.040 -0.117 -0.521 1.00 71.50 95 PRO A CA 1
ATOM 742 C C . PRO A 1 95 ? -8.294 -0.329 0.980 1.00 71.50 95 PRO A C 1
ATOM 744 O O . PRO A 1 95 ? -7.455 -0.906 1.670 1.00 71.50 95 PRO A O 1
ATOM 747 N N . LYS A 1 96 ? -9.436 0.138 1.500 1.00 71.94 96 LYS A N 1
ATOM 748 C CA . LYS A 1 96 ? -9.821 -0.020 2.912 1.00 71.94 96 LYS A CA 1
ATOM 749 C C . LYS A 1 96 ? -10.400 -1.401 3.234 1.00 71.94 96 LYS A C 1
ATOM 751 O O . LYS A 1 96 ? -10.415 -1.777 4.399 1.00 71.94 96 LYS A O 1
ATOM 756 N N . GLU A 1 97 ? -10.833 -2.143 2.218 1.00 77.12 97 GLU A N 1
ATOM 757 C CA . GLU A 1 97 ? -11.477 -3.457 2.355 1.00 77.12 97 GLU A CA 1
ATOM 758 C C . GLU A 1 97 ? -10.540 -4.611 1.959 1.00 77.12 97 GLU A C 1
ATOM 760 O O . GLU A 1 97 ? -10.916 -5.779 2.014 1.00 77.12 97 GLU A O 1
ATOM 765 N N . LEU A 1 98 ? -9.297 -4.298 1.579 1.00 79.31 98 LEU A N 1
ATOM 766 C CA . LEU A 1 98 ? -8.300 -5.294 1.194 1.00 79.31 98 LEU A CA 1
ATOM 767 C C . LEU A 1 98 ? -7.878 -6.159 2.386 1.00 79.31 98 LEU A C 1
ATOM 769 O O . LEU A 1 98 ? -7.497 -5.646 3.445 1.00 79.31 98 LEU A O 1
ATOM 773 N N . SER A 1 99 ? -7.852 -7.476 2.172 1.00 82.62 99 SER A N 1
ATOM 774 C CA . SER A 1 99 ? -7.310 -8.425 3.143 1.00 82.62 99 SER A CA 1
ATOM 775 C C . SER A 1 99 ? -5.790 -8.263 3.285 1.00 82.62 99 SER A C 1
ATOM 777 O O . SER A 1 99 ? -5.107 -7.687 2.430 1.00 82.62 99 SER A O 1
ATOM 779 N N . GLN A 1 100 ? -5.230 -8.799 4.370 1.00 80.75 100 GLN A N 1
ATOM 780 C CA . GLN A 1 100 ? -3.783 -8.791 4.592 1.00 80.75 100 GLN A CA 1
ATOM 781 C C . GLN A 1 100 ? -3.013 -9.535 3.484 1.00 80.75 100 GLN A C 1
ATOM 783 O O . GLN A 1 100 ? -1.917 -9.113 3.114 1.00 80.75 100 GLN A O 1
ATOM 788 N N . GLU A 1 101 ? -3.602 -10.577 2.895 1.00 83.81 101 GLU A N 1
ATOM 789 C CA . GLU A 1 101 ? -3.021 -11.298 1.756 1.00 83.81 101 GLU A CA 1
ATOM 790 C C . GLU A 1 101 ? -2.977 -10.421 0.500 1.00 83.81 101 GLU A C 1
ATOM 792 O O . GLU A 1 101 ? -1.979 -10.399 -0.222 1.00 83.81 101 GLU A O 1
ATOM 797 N N . SER A 1 102 ? -4.029 -9.635 0.254 1.00 82.50 102 SER A N 1
ATOM 798 C CA . SER A 1 102 ? -4.070 -8.696 -0.870 1.00 82.50 102 SER A CA 1
ATOM 799 C C . SER A 1 102 ? -2.990 -7.616 -0.742 1.00 82.50 102 SER A C 1
ATOM 801 O O . SER A 1 102 ? -2.363 -7.244 -1.733 1.00 82.50 102 SER A O 1
ATOM 803 N N . TRP A 1 103 ? -2.701 -7.163 0.482 1.00 83.56 103 TRP A N 1
ATOM 804 C CA . TRP A 1 103 ? -1.594 -6.239 0.747 1.00 83.56 103 TRP A CA 1
ATOM 805 C C . TRP A 1 103 ? -0.218 -6.852 0.478 1.00 83.56 103 TRP A C 1
ATOM 807 O O . TRP A 1 103 ? 0.648 -6.175 -0.080 1.00 83.56 103 TRP A O 1
ATOM 817 N N . GLN A 1 104 ? -0.013 -8.125 0.819 1.00 86.00 104 GLN A N 1
ATOM 818 C CA . GLN A 1 104 ? 1.225 -8.834 0.478 1.00 86.00 104 GLN A CA 1
ATOM 819 C C . GLN A 1 104 ? 1.386 -8.975 -1.039 1.00 86.00 104 GLN A C 1
ATOM 821 O O . GLN A 1 104 ? 2.464 -8.715 -1.574 1.00 86.00 104 GLN A O 1
ATOM 826 N N . ARG A 1 105 ? 0.303 -9.287 -1.763 1.00 85.62 105 ARG A N 1
ATOM 827 C CA . ARG A 1 105 ? 0.318 -9.312 -3.235 1.00 85.62 105 ARG A CA 1
ATOM 828 C C . ARG A 1 105 ? 0.708 -7.955 -3.823 1.00 85.62 105 ARG A C 1
ATOM 830 O O . ARG A 1 105 ? 1.558 -7.902 -4.706 1.00 85.62 105 ARG A O 1
ATOM 837 N N . LEU A 1 106 ? 0.169 -6.854 -3.295 1.00 85.75 106 LEU A N 1
ATOM 838 C CA . LEU A 1 106 ? 0.540 -5.496 -3.714 1.00 85.75 106 LEU A CA 1
ATOM 839 C C . LEU A 1 106 ? 2.017 -5.161 -3.445 1.00 85.75 106 LEU A C 1
ATOM 841 O O . LEU A 1 106 ? 2.646 -4.471 -4.250 1.00 85.75 106 LEU A O 1
ATOM 845 N N . GLN A 1 107 ? 2.603 -5.667 -2.357 1.00 86.44 107 GLN A N 1
ATOM 846 C CA . GLN A 1 107 ? 4.043 -5.531 -2.108 1.00 86.44 107 GLN A CA 1
ATOM 847 C C . GLN A 1 107 ? 4.880 -6.295 -3.138 1.00 86.44 107 GLN A C 1
ATOM 849 O O . GLN A 1 107 ? 5.843 -5.742 -3.664 1.00 86.44 107 GLN A O 1
ATOM 854 N N . ILE A 1 108 ? 4.486 -7.521 -3.486 1.00 88.81 108 ILE A N 1
ATOM 855 C CA . ILE A 1 108 ? 5.162 -8.308 -4.528 1.00 88.81 108 ILE A CA 1
ATOM 856 C C . ILE A 1 108 ? 5.081 -7.584 -5.879 1.00 88.81 108 ILE A C 1
ATOM 858 O O . ILE A 1 108 ? 6.087 -7.443 -6.571 1.00 88.81 108 ILE A O 1
ATOM 862 N N . ILE A 1 109 ? 3.904 -7.061 -6.230 1.00 87.56 109 ILE A N 1
ATOM 863 C CA . ILE A 1 109 ? 3.693 -6.262 -7.446 1.00 87.56 109 ILE A CA 1
ATOM 864 C C . ILE A 1 109 ? 4.616 -5.041 -7.466 1.00 87.56 109 ILE A C 1
ATOM 866 O O . ILE A 1 109 ? 5.224 -4.749 -8.492 1.00 87.56 109 ILE A O 1
ATOM 870 N N . ARG A 1 110 ? 4.778 -4.346 -6.334 1.00 87.75 110 ARG A N 1
ATOM 871 C CA . ARG A 1 110 ? 5.703 -3.211 -6.221 1.00 87.75 110 ARG A CA 1
ATOM 872 C C . ARG A 1 110 ? 7.146 -3.610 -6.530 1.00 87.75 110 ARG A C 1
ATOM 874 O O . ARG A 1 110 ? 7.828 -2.862 -7.227 1.00 87.75 110 ARG A O 1
ATOM 881 N N . GLU A 1 111 ? 7.619 -4.742 -6.017 1.00 89.19 111 GLU A N 1
ATOM 882 C CA . GLU A 1 111 ? 8.980 -5.211 -6.307 1.00 89.19 111 GLU A CA 1
ATOM 883 C C . GLU A 1 111 ? 9.141 -5.584 -7.786 1.00 89.19 111 GLU A C 1
ATOM 885 O O . GLU A 1 111 ? 10.115 -5.175 -8.416 1.00 89.19 111 GLU A O 1
ATOM 890 N N . LYS A 1 112 ? 8.137 -6.231 -8.393 1.00 88.44 112 LYS A N 1
ATOM 891 C CA . LYS A 1 112 ? 8.135 -6.496 -9.841 1.00 88.44 112 LYS A CA 1
ATOM 892 C C . LYS A 1 112 ? 8.147 -5.215 -10.678 1.00 88.44 112 LYS A C 1
ATOM 894 O O . LYS A 1 112 ? 8.884 -5.135 -11.653 1.00 88.44 112 LYS A O 1
ATOM 899 N N . ILE A 1 113 ? 7.390 -4.191 -10.279 1.00 87.75 113 ILE A N 1
ATOM 900 C CA . ILE A 1 113 ? 7.401 -2.871 -10.931 1.00 87.75 113 ILE A CA 1
ATOM 901 C C . ILE A 1 113 ? 8.793 -2.234 -10.854 1.00 87.75 113 ILE A C 1
ATOM 903 O O . ILE A 1 113 ? 9.251 -1.659 -11.838 1.00 87.75 113 ILE A O 1
ATOM 907 N N . LYS A 1 114 ? 9.474 -2.314 -9.702 1.00 86.62 114 LYS A N 1
ATOM 908 C CA . LYS A 1 114 ? 10.843 -1.792 -9.566 1.00 86.62 114 LYS A CA 1
ATOM 909 C C . LYS A 1 114 ? 11.811 -2.525 -10.488 1.00 86.62 114 LYS A C 1
ATOM 911 O O . LYS A 1 114 ? 12.577 -1.858 -11.175 1.00 86.62 114 LYS A O 1
ATOM 916 N N . ALA A 1 115 ? 11.742 -3.855 -10.521 1.00 87.44 115 ALA A N 1
ATOM 917 C CA . ALA A 1 115 ? 12.572 -4.670 -11.401 1.00 87.44 115 ALA A CA 1
ATOM 918 C C . ALA A 1 115 ? 12.320 -4.322 -12.876 1.00 87.44 115 ALA A C 1
ATOM 920 O O . ALA A 1 115 ? 13.266 -4.055 -13.610 1.00 87.44 115 ALA A O 1
ATOM 921 N N . TYR A 1 116 ? 11.050 -4.207 -13.283 1.00 86.31 116 TYR A N 1
ATOM 922 C CA . TYR A 1 116 ? 10.689 -3.798 -14.640 1.00 86.31 116 TYR A CA 1
ATOM 923 C C . TYR A 1 116 ? 11.210 -2.399 -14.981 1.00 86.31 116 TYR A C 1
ATOM 925 O O . TYR A 1 116 ? 11.751 -2.174 -16.060 1.00 86.31 116 TYR A O 1
ATOM 933 N N . ARG A 1 117 ? 11.082 -1.441 -14.056 1.00 84.56 117 ARG A N 1
ATOM 934 C CA . ARG A 1 117 ? 11.594 -0.083 -14.259 1.00 84.56 117 ARG A CA 1
ATOM 935 C C . ARG A 1 117 ? 13.117 -0.072 -14.415 1.00 84.56 117 ARG A C 1
ATOM 937 O O . ARG A 1 117 ? 13.608 0.668 -15.259 1.00 84.56 117 ARG A O 1
ATOM 944 N N . GLN A 1 118 ? 13.845 -0.878 -13.642 1.00 85.00 118 GLN A N 1
ATOM 945 C CA . GLN A 1 118 ? 15.297 -1.027 -13.787 1.00 85.00 118 GLN A CA 1
ATOM 946 C C . GLN A 1 118 ? 15.654 -1.606 -15.158 1.00 85.00 118 GLN A C 1
ATOM 948 O O . GLN A 1 118 ? 16.400 -0.966 -15.894 1.00 85.00 118 GLN A O 1
ATOM 953 N N . SER A 1 119 ? 15.033 -2.718 -15.567 1.00 84.56 119 SER A N 1
ATOM 954 C CA . SER A 1 119 ? 15.278 -3.300 -16.894 1.00 84.56 119 SER A CA 1
ATOM 955 C C . SER A 1 119 ? 14.898 -2.349 -18.034 1.00 84.56 119 SER A C 1
ATOM 957 O O . SER A 1 119 ? 15.578 -2.282 -19.054 1.00 84.56 119 SER A O 1
ATOM 959 N N . TYR A 1 120 ? 13.827 -1.568 -17.862 1.00 81.44 120 TYR A N 1
ATOM 960 C CA . TYR A 1 120 ? 13.398 -0.581 -18.850 1.00 81.44 120 TYR A CA 1
ATOM 961 C C . TYR A 1 120 ? 14.397 0.579 -18.968 1.00 81.44 120 TYR A C 1
ATOM 963 O O . TYR A 1 120 ? 14.686 1.023 -20.076 1.00 81.44 120 TYR A O 1
ATOM 971 N N . GLN A 1 121 ? 14.943 1.055 -17.843 1.00 79.56 121 GLN A N 1
ATOM 972 C CA . GLN A 1 121 ? 15.977 2.095 -17.814 1.00 79.56 121 GLN A CA 1
ATOM 973 C C . GLN A 1 121 ? 17.306 1.618 -18.404 1.00 79.56 121 GLN A C 1
ATOM 975 O O . GLN A 1 121 ? 17.965 2.394 -19.090 1.00 79.56 121 GLN A O 1
ATOM 980 N N . GLU A 1 122 ? 17.684 0.361 -18.171 1.00 79.75 122 GLU A N 1
ATOM 981 C CA . GLU A 1 122 ? 18.861 -0.254 -18.794 1.00 79.75 122 GLU A CA 1
ATOM 982 C C . GLU A 1 122 ? 18.703 -0.346 -20.317 1.00 79.75 122 GLU A C 1
ATOM 984 O O . GLU A 1 122 ? 19.631 -0.020 -21.054 1.00 79.75 122 GLU A O 1
ATOM 989 N N . ALA A 1 123 ? 17.512 -0.717 -20.797 1.00 78.25 123 ALA A N 1
ATOM 990 C CA . ALA A 1 123 ? 17.205 -0.769 -22.225 1.00 78.25 123 ALA A CA 1
ATOM 991 C C . ALA A 1 123 ? 17.076 0.625 -22.876 1.00 78.25 123 ALA A C 1
ATOM 993 O O . ALA A 1 123 ? 17.348 0.775 -24.065 1.00 78.25 123 ALA A O 1
ATOM 994 N N . HIS A 1 124 ? 16.675 1.647 -22.110 1.00 71.75 124 HIS A N 1
ATOM 995 C CA . HIS A 1 124 ? 16.442 3.013 -22.594 1.00 71.75 124 HIS A CA 1
ATOM 996 C C . HIS A 1 124 ? 17.173 4.047 -21.717 1.00 71.75 124 HIS A C 1
ATOM 998 O O . HIS A 1 124 ? 16.539 4.784 -20.943 1.00 71.75 124 HIS A O 1
ATOM 1004 N N . PRO A 1 125 ? 18.508 4.160 -21.849 1.00 64.12 125 PRO A N 1
ATOM 1005 C CA . PRO A 1 125 ? 19.318 5.044 -21.012 1.00 64.12 125 PRO A CA 1
ATOM 1006 C C . PRO A 1 125 ? 18.975 6.530 -21.194 1.00 64.12 125 PRO A C 1
ATOM 1008 O O . PRO A 1 125 ? 19.148 7.312 -20.261 1.00 64.12 125 PRO A O 1
ATOM 1011 N N . GLU A 1 126 ? 18.406 6.935 -22.336 1.00 61.00 126 GLU A N 1
ATOM 1012 C CA . GLU A 1 126 ? 17.970 8.322 -22.575 1.00 61.00 126 GLU A CA 1
ATOM 1013 C C . GLU A 1 126 ? 16.815 8.781 -21.666 1.00 61.00 126 GLU A C 1
ATOM 1015 O O . GLU A 1 126 ? 16.636 9.979 -21.433 1.00 61.00 126 GLU A O 1
ATOM 1020 N N . THR A 1 127 ? 16.043 7.835 -21.128 1.00 60.16 127 THR A N 1
ATOM 1021 C CA . THR A 1 127 ? 14.971 8.075 -20.147 1.00 60.16 127 THR A CA 1
ATOM 1022 C C . THR A 1 127 ? 15.419 7.891 -18.697 1.00 60.16 127 THR A C 1
ATOM 1024 O O . THR A 1 127 ? 14.620 8.088 -17.780 1.00 60.16 127 THR A O 1
ATOM 1027 N N . SER A 1 128 ? 16.686 7.536 -18.465 1.00 60.12 128 SER A N 1
ATOM 1028 C CA . SER A 1 128 ? 17.254 7.432 -17.121 1.00 60.12 128 SER A CA 1
ATOM 1029 C C . SER A 1 128 ? 17.215 8.785 -16.403 1.00 60.12 128 SER A C 1
ATOM 1031 O O . SER A 1 128 ? 17.449 9.838 -17.003 1.00 60.12 128 SER A O 1
ATOM 1033 N N . GLU A 1 129 ? 16.955 8.770 -15.092 1.00 61.38 129 GLU A N 1
ATOM 1034 C CA . GLU A 1 129 ? 16.977 9.975 -14.247 1.00 61.38 129 GLU A CA 1
ATOM 1035 C C . GLU A 1 129 ? 18.290 10.754 -14.395 1.00 61.38 129 GLU A C 1
ATOM 1037 O O . GLU A 1 129 ? 18.274 11.982 -14.398 1.00 61.38 129 GLU A O 1
ATOM 1042 N N . ILE A 1 130 ? 19.414 10.059 -14.595 1.00 62.41 130 ILE A N 1
ATOM 1043 C CA . ILE A 1 130 ? 20.730 10.679 -14.791 1.00 62.41 130 ILE A CA 1
ATOM 1044 C C . ILE A 1 130 ? 20.762 11.482 -16.095 1.00 62.41 130 ILE A C 1
ATOM 1046 O O . ILE A 1 130 ? 21.135 12.654 -16.076 1.00 62.41 130 ILE A O 1
ATOM 1050 N N . ALA A 1 131 ? 20.280 10.907 -17.199 1.00 62.78 131 ALA A N 1
ATOM 1051 C CA . ALA A 1 131 ? 20.211 11.592 -18.486 1.00 62.78 131 ALA A CA 1
ATOM 1052 C C . ALA A 1 131 ? 19.271 12.809 -18.427 1.00 62.78 131 ALA A C 1
ATOM 1054 O O . ALA A 1 131 ? 19.575 13.864 -18.981 1.00 62.78 131 ALA A O 1
ATOM 1055 N N . LEU A 1 132 ? 18.154 12.716 -17.696 1.00 64.50 132 LEU A N 1
ATOM 1056 C CA . LEU A 1 132 ? 17.243 13.845 -17.467 1.00 64.50 132 LEU A CA 1
ATOM 1057 C C . LEU A 1 132 ? 17.880 14.958 -16.620 1.00 64.50 132 LEU A C 1
ATOM 1059 O O . LEU A 1 132 ? 17.713 16.139 -16.944 1.00 64.50 132 LEU A O 1
ATOM 1063 N N . ILE A 1 133 ? 18.629 14.604 -15.571 1.00 66.69 133 ILE A N 1
ATOM 1064 C CA . ILE A 1 133 ? 19.377 15.552 -14.732 1.00 66.69 133 ILE A CA 1
ATOM 1065 C C . ILE A 1 133 ? 20.472 16.240 -15.552 1.00 66.69 133 ILE A C 1
ATOM 1067 O O . ILE A 1 133 ? 20.620 17.460 -15.471 1.00 66.69 133 ILE A O 1
ATOM 1071 N N . GLU A 1 134 ? 21.208 15.503 -16.381 1.00 66.94 134 GLU A N 1
ATOM 1072 C CA . GLU A 1 134 ? 22.223 16.061 -17.279 1.00 66.94 134 GLU A CA 1
ATOM 1073 C C . GLU A 1 134 ? 21.606 16.995 -18.321 1.00 66.94 134 GLU A C 1
ATOM 1075 O O . GLU A 1 134 ? 22.086 18.113 -18.510 1.00 66.94 134 GLU A O 1
ATOM 1080 N N . LYS A 1 135 ? 20.467 16.617 -18.912 1.00 69.56 135 LYS A N 1
ATOM 1081 C CA . LYS A 1 135 ? 19.719 17.459 -19.858 1.00 69.56 135 LYS A CA 1
ATOM 1082 C C . LYS A 1 135 ? 19.224 18.752 -19.205 1.00 69.56 135 LYS A C 1
ATOM 1084 O O . LYS A 1 135 ? 19.254 19.814 -19.831 1.00 69.56 135 LYS A O 1
ATOM 1089 N N . GLN A 1 136 ? 18.798 18.698 -17.940 1.00 66.00 136 GLN A N 1
ATOM 1090 C CA . GLN A 1 136 ? 18.454 19.893 -17.165 1.00 66.00 136 GLN A CA 1
ATOM 1091 C C . GLN A 1 136 ? 19.692 20.739 -16.837 1.00 66.00 136 GLN A C 1
ATOM 1093 O O . GLN A 1 136 ? 19.668 21.949 -17.066 1.00 66.00 136 GLN A O 1
ATOM 1098 N N . ARG A 1 137 ? 20.797 20.133 -16.385 1.00 67.62 137 ARG A N 1
ATOM 1099 C CA . ARG A 1 137 ? 22.069 20.838 -16.141 1.00 67.62 137 ARG A CA 1
ATOM 1100 C C . ARG A 1 137 ? 22.562 21.553 -17.401 1.00 67.62 137 ARG A C 1
ATOM 1102 O O . ARG A 1 137 ? 22.892 22.735 -17.337 1.00 67.62 137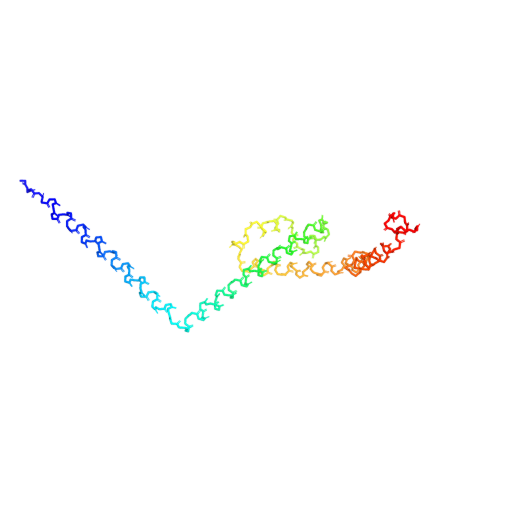 ARG A O 1
ATOM 1109 N N . HIS A 1 138 ? 22.529 20.892 -18.556 1.00 65.88 138 HIS A N 1
ATOM 1110 C CA . HIS A 1 138 ? 22.886 21.491 -19.845 1.00 65.88 138 HIS A CA 1
ATOM 1111 C C . HIS A 1 138 ? 21.927 22.608 -20.278 1.00 65.88 138 HIS A C 1
ATOM 1113 O O . HIS A 1 138 ? 22.384 23.643 -20.763 1.00 65.88 138 HIS A O 1
ATOM 1119 N N . LYS A 1 139 ? 20.615 22.488 -20.027 1.00 67.69 139 LYS A N 1
ATOM 1120 C CA . LYS A 1 139 ? 19.665 23.597 -20.245 1.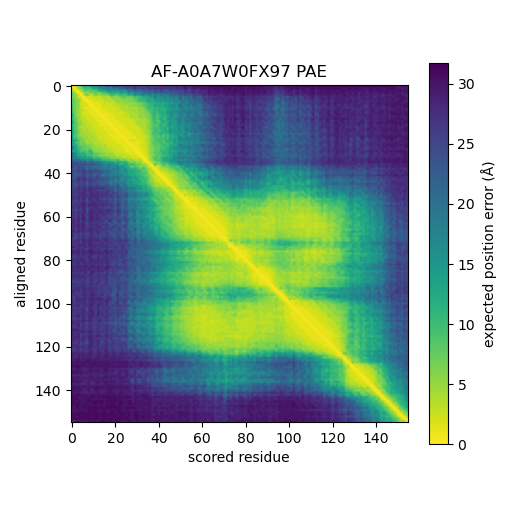00 67.69 139 LYS A CA 1
ATOM 1121 C C . LYS A 1 139 ? 20.022 24.848 -19.440 1.00 67.69 139 LYS A C 1
ATOM 1123 O O . LYS A 1 139 ? 19.908 25.953 -19.964 1.00 67.69 139 LYS A O 1
ATOM 1128 N N . HIS A 1 140 ? 20.447 24.698 -18.186 1.00 61.91 140 HIS A N 1
ATOM 1129 C CA . HIS A 1 140 ? 20.841 25.832 -17.343 1.00 61.91 140 HIS A CA 1
ATOM 1130 C C . HIS A 1 140 ? 22.161 26.479 -17.785 1.00 61.91 140 HIS A C 1
ATOM 1132 O O . HIS A 1 140 ? 22.289 27.700 -17.691 1.00 61.91 140 HIS A O 1
ATOM 1138 N N . ILE A 1 141 ? 23.107 25.693 -18.309 1.00 60.41 141 ILE A N 1
ATOM 1139 C CA . ILE A 1 141 ? 24.351 26.206 -18.904 1.00 60.41 141 ILE A CA 1
ATOM 1140 C C . ILE A 1 141 ? 24.035 27.023 -20.166 1.00 60.41 141 ILE A C 1
ATOM 1142 O O . ILE A 1 141 ? 24.454 28.174 -20.266 1.00 60.41 141 ILE A O 1
ATOM 1146 N N . ASN A 1 142 ? 23.204 26.492 -21.067 1.00 56.50 142 ASN A N 1
ATOM 1147 C CA . ASN A 1 142 ? 22.831 27.184 -22.306 1.00 56.50 142 ASN A CA 1
ATOM 1148 C C . ASN A 1 142 ? 21.952 28.425 -22.064 1.00 56.50 142 ASN A C 1
ATOM 1150 O O . ASN A 1 142 ? 22.044 29.390 -22.816 1.00 56.50 142 ASN A O 1
ATOM 1154 N N . LYS A 1 143 ? 21.155 28.463 -20.983 1.00 56.69 143 LYS A N 1
ATOM 1155 C CA . LYS A 1 143 ? 20.400 29.666 -20.581 1.00 56.69 143 LYS A CA 1
ATOM 1156 C C . LYS A 1 143 ? 21.298 30.851 -20.209 1.00 56.69 143 LYS A C 1
ATOM 1158 O O . LYS A 1 143 ? 20.913 31.985 -20.456 1.00 56.69 143 LYS A O 1
ATOM 1163 N N . ARG A 1 144 ? 22.4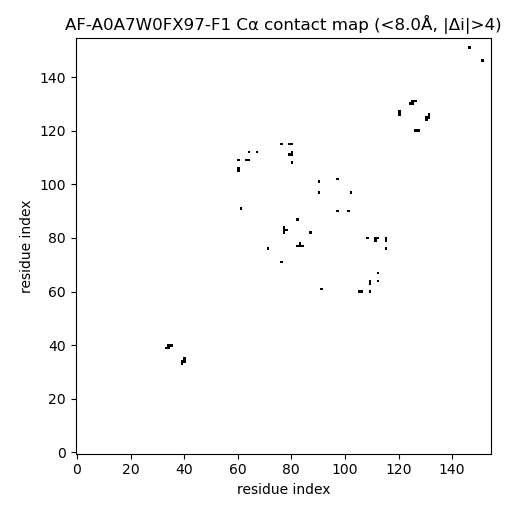83 30.611 -19.633 1.00 55.56 144 ARG A N 1
ATOM 1164 C CA . ARG A 1 144 ? 23.445 31.684 -19.304 1.00 55.56 144 ARG A CA 1
ATOM 1165 C C . ARG A 1 144 ? 24.128 32.282 -20.540 1.00 55.56 144 ARG A C 1
ATOM 1167 O O . ARG A 1 144 ? 24.700 33.359 -20.438 1.00 55.56 144 ARG A O 1
ATOM 1174 N N . PHE A 1 145 ? 24.045 31.604 -21.684 1.00 52.28 145 PHE A N 1
ATOM 1175 C CA . PHE A 1 145 ? 24.674 31.982 -22.951 1.00 52.28 145 PHE A CA 1
ATOM 1176 C C . PHE A 1 145 ? 23.656 32.344 -24.045 1.00 52.28 145 PHE A C 1
ATOM 1178 O O . PHE A 1 145 ? 23.989 32.333 -25.229 1.00 52.28 145 PHE A O 1
ATOM 1185 N N . ASN A 1 146 ? 22.411 32.681 -23.688 1.00 54.38 146 ASN A N 1
ATOM 1186 C CA . ASN A 1 146 ? 21.441 33.152 -24.673 1.00 54.38 146 ASN A CA 1
ATOM 1187 C C . ASN A 1 146 ? 21.646 34.651 -24.959 1.00 54.38 146 ASN A C 1
ATOM 1189 O O . ASN A 1 146 ? 20.913 35.501 -24.466 1.00 54.38 146 ASN A O 1
ATOM 1193 N N . VAL A 1 147 ? 22.655 34.972 -25.774 1.00 55.16 147 VAL A N 1
ATOM 1194 C CA . VAL A 1 147 ? 22.973 36.341 -26.242 1.00 55.16 147 VAL A CA 1
ATOM 1195 C C . VAL A 1 147 ? 21.841 36.938 -27.111 1.00 55.16 147 VAL A C 1
ATOM 1197 O O . VAL A 1 147 ? 21.834 38.130 -27.396 1.00 55.16 147 VAL A O 1
ATOM 1200 N N . ASN A 1 148 ? 20.838 36.133 -27.491 1.00 55.62 148 ASN A N 1
ATOM 1201 C CA . ASN A 1 148 ? 19.651 36.572 -28.234 1.00 55.62 148 ASN A CA 1
ATOM 1202 C C . ASN A 1 148 ? 18.488 37.060 -27.352 1.00 55.62 148 ASN A C 1
ATOM 1204 O O . ASN A 1 148 ? 17.531 37.635 -27.876 1.00 55.62 148 ASN A O 1
ATOM 1208 N N . GLU A 1 149 ? 18.531 36.863 -26.033 1.00 53.03 149 GLU A N 1
ATOM 1209 C CA . GLU A 1 149 ? 17.602 37.542 -25.130 1.00 53.03 149 GLU A CA 1
ATOM 1210 C C . GLU A 1 149 ? 18.148 38.953 -24.876 1.00 53.03 149 GLU A C 1
ATOM 1212 O O . GLU A 1 149 ? 19.214 39.114 -24.288 1.00 53.03 149 GLU A O 1
ATOM 1217 N N . LYS A 1 150 ? 17.421 39.985 -25.336 1.00 56.56 150 LYS A N 1
ATOM 1218 C CA . LYS A 1 150 ? 17.710 41.430 -25.169 1.00 56.56 150 LYS A CA 1
ATOM 1219 C C . LYS A 1 150 ? 17.718 41.900 -23.692 1.00 56.56 150 LYS A C 1
ATOM 1221 O O . LYS A 1 150 ? 17.204 42.968 -23.379 1.00 56.56 150 LYS A O 1
ATOM 1226 N N . TRP A 1 151 ? 18.196 41.086 -22.756 1.00 56.06 151 TRP A N 1
ATOM 1227 C CA . TRP A 1 151 ? 18.224 41.368 -21.319 1.00 56.06 151 TRP A CA 1
ATOM 1228 C C . TRP A 1 151 ? 19.559 41.936 -20.838 1.00 56.06 151 TRP A C 1
ATOM 1230 O O . TRP A 1 151 ? 19.612 42.501 -19.750 1.00 56.06 151 TRP A O 1
ATOM 1240 N N . LEU A 1 152 ? 20.623 41.832 -21.636 1.00 53.91 152 LEU A N 1
ATOM 1241 C CA . LEU A 1 152 ? 21.879 42.532 -21.380 1.00 53.91 152 LEU A CA 1
ATOM 1242 C C . LEU A 1 152 ? 21.927 43.792 -22.253 1.00 53.91 152 LEU A C 1
ATOM 1244 O O . LEU A 1 152 ? 22.074 43.664 -23.471 1.00 53.91 152 LEU A O 1
ATOM 1248 N N . PRO A 1 153 ? 21.794 45.003 -21.678 1.00 46.91 153 PRO A N 1
ATOM 1249 C CA . PRO A 1 153 ? 22.117 46.215 -22.405 1.00 46.91 153 PRO A CA 1
ATOM 1250 C C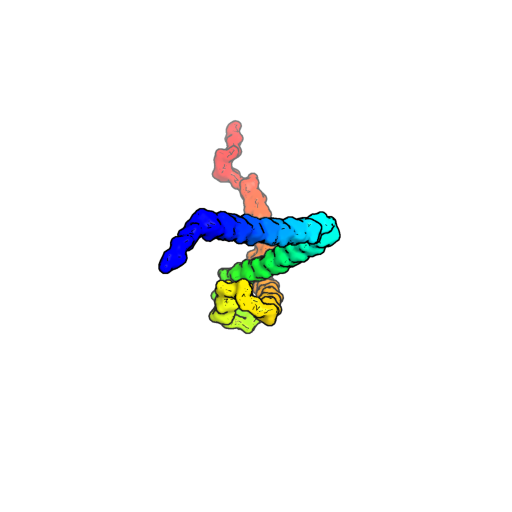 . PRO A 1 153 ? 23.637 46.232 -22.589 1.00 46.91 153 PRO A C 1
ATOM 1252 O O . PRO A 1 153 ? 24.385 46.563 -21.676 1.00 46.91 153 PRO A O 1
ATOM 1255 N N . LEU A 1 154 ? 24.106 45.809 -23.762 1.00 58.28 154 LEU A N 1
ATOM 1256 C CA . LEU A 1 154 ? 25.406 46.238 -24.265 1.00 58.28 154 LEU A CA 1
ATOM 1257 C C . LEU A 1 154 ? 25.172 47.591 -24.938 1.00 58.28 154 LEU A C 1
ATOM 1259 O O . LEU A 1 154 ? 24.873 47.660 -26.130 1.00 58.28 154 LEU A O 1
ATOM 1263 N N . GLY A 1 155 ? 25.211 48.638 -24.118 1.00 48.91 155 GLY A N 1
ATOM 1264 C CA .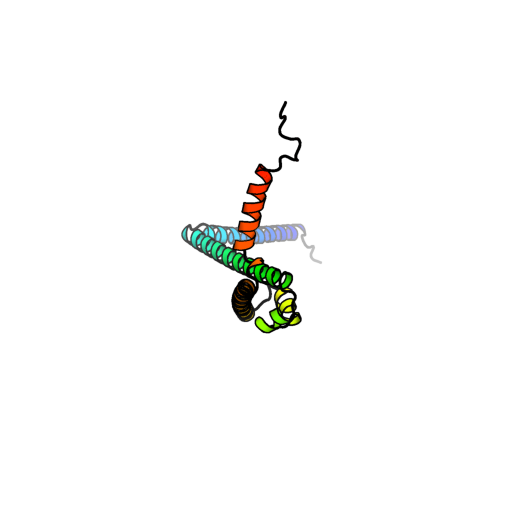 GLY A 1 155 ? 25.148 50.046 -24.492 1.00 48.91 155 GLY A CA 1
ATOM 1265 C C . GLY A 1 155 ? 25.941 50.847 -23.480 1.00 48.91 155 GLY A C 1
ATOM 1266 O O . GLY A 1 155 ? 25.635 50.689 -22.278 1.00 48.91 155 GLY A O 1
#